Protein AF-A0A959RZY7-F1 (afdb_monomer_lite)

Structure (mmCIF, N/CA/C/O backbone):
data_AF-A0A959RZY7-F1
#
_entry.id   AF-A0A959RZY7-F1
#
loop_
_atom_site.group_PDB
_atom_site.id
_atom_site.type_symbol
_atom_site.label_atom_id
_atom_site.label_alt_id
_atom_site.label_comp_id
_atom_site.label_asym_id
_atom_site.label_entity_id
_atom_site.label_seq_id
_atom_site.pdbx_PDB_ins_code
_atom_site.Cartn_x
_atom_site.Cartn_y
_atom_site.Cartn_z
_atom_site.occupancy
_atom_site.B_iso_or_equiv
_atom_site.auth_seq_id
_atom_site.auth_comp_id
_atom_site.auth_asym_id
_atom_site.auth_atom_id
_atom_site.pdbx_PDB_model_num
ATOM 1 N N . MET A 1 1 ? 18.002 11.377 -29.781 1.00 54.84 1 MET A N 1
ATOM 2 C CA . MET A 1 1 ? 17.661 10.484 -28.654 1.00 54.84 1 MET A CA 1
ATOM 3 C C . MET A 1 1 ? 18.794 10.570 -27.654 1.00 54.84 1 MET A C 1
ATOM 5 O O . MET A 1 1 ? 19.937 10.467 -28.081 1.00 54.84 1 MET A O 1
ATOM 9 N N . ALA A 1 2 ? 18.500 10.881 -26.392 1.00 63.34 2 ALA A N 1
ATOM 10 C CA . ALA A 1 2 ? 19.527 11.028 -25.365 1.00 63.34 2 ALA A CA 1
ATOM 11 C C . ALA A 1 2 ? 20.123 9.654 -25.030 1.00 63.34 2 ALA A C 1
ATOM 13 O O . ALA A 1 2 ? 19.395 8.682 -24.855 1.00 63.34 2 ALA A O 1
ATOM 14 N N . GLU A 1 3 ? 21.446 9.561 -24.975 1.00 72.69 3 GLU A N 1
ATOM 15 C CA . GLU A 1 3 ? 22.128 8.324 -2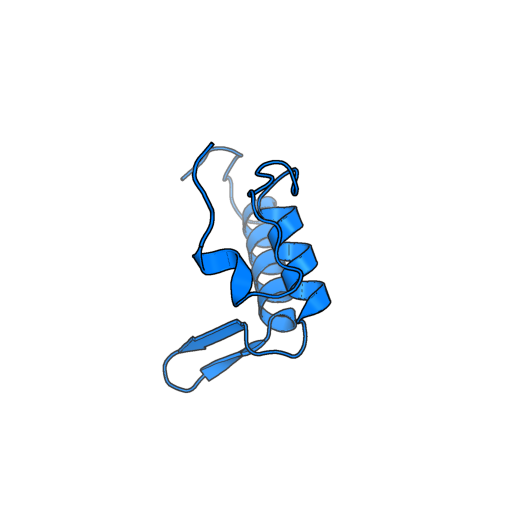4.616 1.00 72.69 3 GLU A CA 1
ATOM 16 C C . GLU A 1 3 ? 22.045 8.129 -23.092 1.00 72.69 3 GLU A C 1
ATOM 18 O O . GLU A 1 3 ? 22.560 8.935 -22.315 1.00 72.69 3 GLU A O 1
ATOM 23 N N . HIS A 1 4 ? 21.345 7.085 -22.639 1.00 74.62 4 HIS A N 1
ATOM 24 C CA . HIS A 1 4 ? 21.147 6.795 -21.215 1.00 74.62 4 HIS A CA 1
ATOM 25 C C . HIS A 1 4 ? 22.380 6.101 -20.612 1.00 74.62 4 HIS A C 1
ATOM 27 O O . HIS A 1 4 ? 22.345 4.909 -20.315 1.00 74.62 4 HIS A O 1
ATOM 33 N N . ILE A 1 5 ? 23.473 6.853 -20.424 1.00 81.38 5 ILE A N 1
ATOM 34 C CA . ILE A 1 5 ? 24.760 6.362 -19.879 1.00 81.38 5 ILE A CA 1
ATOM 35 C C . ILE A 1 5 ? 24.568 5.633 -18.536 1.00 81.38 5 ILE A C 1
ATOM 37 O O . ILE A 1 5 ? 25.221 4.628 -18.271 1.00 81.38 5 ILE A O 1
ATOM 41 N N . TRP A 1 6 ? 23.617 6.089 -17.715 1.00 82.75 6 TRP A N 1
ATOM 42 C CA . TRP A 1 6 ? 23.287 5.466 -16.432 1.00 82.75 6 TRP A CA 1
ATOM 43 C C . TRP A 1 6 ? 22.828 4.008 -16.577 1.00 82.75 6 TRP A C 1
ATOM 45 O O . TRP A 1 6 ? 23.166 3.190 -15.729 1.00 82.75 6 TRP A O 1
ATOM 55 N N . HIS A 1 7 ? 22.122 3.654 -17.657 1.00 84.69 7 HIS A N 1
ATOM 56 C CA . HIS A 1 7 ? 21.484 2.341 -17.834 1.00 84.69 7 HIS A CA 1
ATOM 57 C C . HIS A 1 7 ? 22.483 1.177 -17.815 1.00 84.69 7 HIS A C 1
ATOM 59 O O . HIS A 1 7 ? 22.159 0.092 -17.340 1.00 84.69 7 HIS A O 1
ATOM 65 N N . GLN A 1 8 ? 23.733 1.431 -18.218 1.00 84.25 8 GLN A N 1
ATOM 66 C CA . GLN A 1 8 ? 24.820 0.444 -18.210 1.00 84.25 8 GLN A CA 1
ATOM 67 C C . GLN A 1 8 ? 25.097 -0.149 -16.816 1.00 84.25 8 GLN A C 1
ATOM 69 O O . GLN A 1 8 ? 25.674 -1.229 -16.714 1.00 84.25 8 GLN A O 1
ATOM 74 N N . HIS A 1 9 ? 24.675 0.534 -15.746 1.00 85.94 9 HIS A N 1
ATOM 75 C CA . HIS A 1 9 ? 24.886 0.111 -14.361 1.00 85.94 9 HIS A CA 1
ATOM 76 C C . HIS A 1 9 ? 23.645 -0.499 -13.685 1.00 85.94 9 HIS A C 1
ATOM 78 O O . HIS A 1 9 ? 23.758 -0.950 -12.547 1.00 85.94 9 HIS A O 1
ATOM 84 N N . TYR A 1 10 ? 22.480 -0.532 -14.346 1.00 79.44 10 TYR A N 1
ATOM 85 C CA . TYR A 1 10 ? 21.188 -0.824 -13.699 1.00 79.44 10 TYR A CA 1
ATOM 86 C C . TYR A 1 10 ? 20.444 -2.063 -14.237 1.00 79.44 10 TYR A C 1
ATOM 88 O O . TYR A 1 10 ? 19.245 -2.206 -14.011 1.00 79.44 10 TYR A O 1
ATOM 96 N N . GLY A 1 11 ? 21.145 -3.006 -14.874 1.00 81.12 11 GLY A N 1
ATOM 97 C CA . GLY A 1 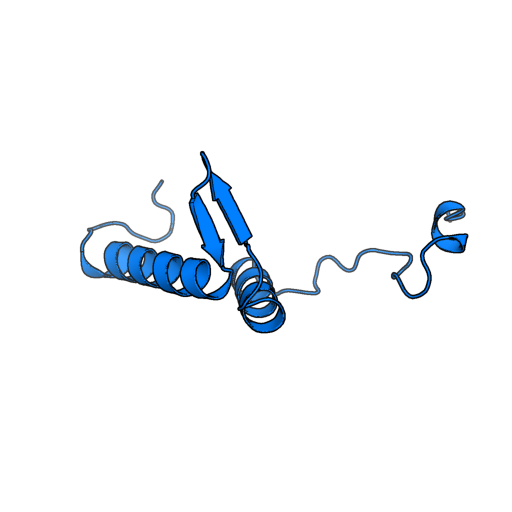11 ? 20.591 -4.318 -15.240 1.00 81.12 11 GLY A CA 1
ATOM 98 C C . GLY A 1 11 ? 19.314 -4.233 -16.088 1.00 81.12 11 GLY A C 1
ATOM 99 O O . GLY A 1 11 ? 19.276 -3.515 -17.085 1.00 81.12 11 GLY A O 1
ATOM 100 N N . ASP A 1 12 ? 18.269 -4.955 -15.672 1.00 83.38 12 ASP A N 1
ATOM 101 C CA . ASP A 1 12 ? 17.008 -5.120 -16.416 1.00 83.38 12 ASP A CA 1
ATOM 102 C C . ASP A 1 12 ? 16.005 -3.964 -16.235 1.00 83.38 12 ASP A C 1
ATOM 104 O O . ASP A 1 12 ? 14.837 -4.082 -16.610 1.00 83.38 12 ASP A O 1
ATOM 108 N N . ILE A 1 13 ? 16.420 -2.835 -15.651 1.00 84.88 13 ILE A N 1
ATOM 109 C CA . ILE A 1 13 ? 15.531 -1.677 -15.492 1.00 84.88 13 ILE A CA 1
ATOM 110 C C . ILE A 1 13 ? 15.202 -1.089 -16.878 1.00 84.88 13 ILE A C 1
ATOM 112 O O . ILE A 1 13 ? 16.121 -0.862 -17.664 1.00 84.88 13 ILE A O 1
ATOM 116 N N . PRO A 1 14 ? 13.928 -0.809 -17.212 1.00 86.81 14 PRO A N 1
ATOM 117 C CA . PRO A 1 14 ? 13.571 -0.153 -18.468 1.00 86.81 14 PRO A CA 1
ATOM 118 C C . PRO A 1 14 ? 14.275 1.201 -18.652 1.00 86.81 14 PRO A C 1
ATOM 120 O O . PRO A 1 14 ? 14.436 1.971 -17.707 1.00 86.81 14 PRO A O 1
ATOM 123 N N . LYS A 1 15 ? 14.695 1.504 -19.887 1.00 87.06 15 LYS A N 1
ATOM 124 C CA . LYS A 1 15 ? 15.356 2.781 -20.230 1.00 87.06 15 LYS A CA 1
ATOM 125 C C . LYS A 1 15 ? 14.404 3.973 -20.198 1.00 87.06 15 LYS A C 1
ATOM 127 O O . LYS A 1 15 ? 14.840 5.091 -19.941 1.00 87.06 15 LYS A O 1
ATOM 132 N N . GLU A 1 16 ? 13.130 3.717 -20.466 1.00 86.62 16 GLU A N 1
ATOM 133 C CA . GLU A 1 16 ? 12.065 4.709 -20.473 1.00 86.62 16 GLU A CA 1
ATOM 134 C C . GLU A 1 16 ? 10.980 4.304 -19.478 1.00 86.62 16 GLU A C 1
ATOM 136 O O . GLU A 1 16 ? 10.759 3.118 -19.225 1.00 86.62 16 GLU A O 1
ATOM 141 N N . ILE A 1 17 ? 10.339 5.311 -18.890 1.00 84.94 17 ILE A N 1
ATOM 142 C CA . ILE A 1 17 ? 9.207 5.123 -17.990 1.00 84.94 17 ILE A CA 1
ATOM 143 C C . ILE A 1 17 ? 7.963 4.955 -18.853 1.00 84.94 17 ILE A C 1
ATOM 145 O O . ILE A 1 17 ? 7.696 5.798 -19.707 1.00 84.94 17 ILE A O 1
ATOM 149 N N . ASP A 1 18 ? 7.193 3.909 -18.581 1.00 88.69 18 ASP A N 1
ATOM 150 C CA . ASP A 1 18 ? 5.809 3.818 -19.024 1.00 88.69 18 ASP A CA 1
ATOM 151 C C . ASP A 1 18 ? 4.918 4.432 -17.923 1.00 88.69 18 ASP A C 1
ATOM 153 O O . ASP A 1 18 ? 4.854 3.892 -16.814 1.00 88.69 18 ASP A O 1
ATOM 157 N N . PRO A 1 19 ? 4.313 5.613 -18.153 1.00 85.94 19 PRO A N 1
ATOM 158 C CA . PRO A 1 19 ? 3.463 6.261 -17.159 1.00 85.94 19 PRO A CA 1
ATOM 159 C C . PRO A 1 19 ? 2.098 5.576 -17.009 1.00 85.94 19 PRO A C 1
ATOM 161 O O . PRO A 1 19 ? 1.426 5.819 -16.007 1.00 85.94 19 PRO A O 1
ATOM 164 N N . ASP A 1 20 ? 1.714 4.716 -17.956 1.00 91.25 20 ASP A N 1
ATOM 165 C CA . ASP A 1 20 ? 0.384 4.109 -18.050 1.00 91.25 20 ASP A CA 1
ATOM 166 C C . ASP A 1 20 ? 0.357 2.669 -17.498 1.00 91.25 20 ASP A C 1
ATOM 168 O O . ASP A 1 20 ? -0.613 1.939 -17.685 1.00 91.25 20 ASP A O 1
ATOM 172 N N . ILE A 1 21 ? 1.405 2.253 -16.769 1.00 91.88 21 ILE A N 1
ATOM 173 C CA . ILE A 1 21 ? 1.499 0.921 -16.135 1.00 91.88 21 ILE A CA 1
ATOM 174 C C . ILE A 1 21 ? 0.326 0.657 -15.175 1.00 91.88 21 ILE A C 1
ATOM 176 O O . ILE A 1 21 ? -0.093 -0.489 -15.009 1.00 91.88 21 ILE A O 1
ATOM 180 N N . TYR A 1 22 ? -0.189 1.702 -14.523 1.00 93.81 22 TYR A N 1
ATOM 181 C CA . TYR A 1 22 ? -1.283 1.601 -13.562 1.00 93.81 22 TYR A CA 1
ATOM 182 C C . TYR A 1 22 ? -2.430 2.531 -13.947 1.00 93.81 22 TYR A C 1
ATOM 184 O O . TYR A 1 22 ? -2.222 3.724 -14.159 1.00 93.81 22 TYR A O 1
ATOM 192 N N . ASP A 1 23 ? -3.656 2.013 -13.901 1.00 93.50 23 ASP A N 1
ATOM 193 C CA . ASP A 1 23 ? -4.874 2.773 -14.194 1.00 93.50 23 ASP A CA 1
ATOM 194 C C . ASP A 1 23 ? -5.139 3.865 -13.145 1.00 93.50 23 ASP A C 1
ATOM 196 O O . ASP A 1 23 ? -5.835 4.850 -13.399 1.00 93.50 23 ASP A O 1
ATOM 200 N N . ASN A 1 24 ? -4.642 3.672 -11.918 1.00 94.12 24 ASN A N 1
ATOM 201 C CA . ASN A 1 24 ? -4.769 4.620 -10.818 1.00 94.12 24 ASN A CA 1
ATOM 202 C C . ASN A 1 24 ? -3.776 4.320 -9.682 1.00 94.12 24 ASN A C 1
ATOM 204 O O . ASN A 1 24 ? -3.181 3.246 -9.589 1.00 94.12 24 ASN A O 1
ATOM 208 N N . ILE A 1 25 ? -3.648 5.275 -8.757 1.00 93.00 25 ILE A N 1
ATOM 209 C CA . ILE A 1 25 ? -2.760 5.172 -7.588 1.00 93.00 25 ILE A CA 1
ATOM 210 C C . ILE A 1 25 ? -3.137 3.989 -6.678 1.00 93.00 25 ILE A C 1
ATOM 212 O O . ILE A 1 25 ? -2.253 3.399 -6.059 1.00 93.00 25 ILE A O 1
ATOM 216 N N . VAL A 1 26 ? -4.422 3.617 -6.598 1.00 95.69 26 VAL A N 1
ATOM 217 C CA . VAL A 1 26 ? -4.879 2.504 -5.746 1.00 95.69 26 VAL A CA 1
ATOM 218 C C . VAL A 1 26 ? -4.346 1.170 -6.267 1.00 95.69 26 VAL A C 1
ATOM 220 O O . VAL A 1 26 ? -3.896 0.353 -5.471 1.00 95.69 26 VAL A O 1
ATOM 223 N N . GLN A 1 27 ? -4.289 0.976 -7.586 1.00 96.50 27 GLN A N 1
ATOM 224 C CA . GLN A 1 27 ? -3.718 -0.233 -8.182 1.00 96.50 27 GLN A CA 1
ATOM 225 C C . GLN A 1 27 ? -2.223 -0.384 -7.856 1.00 96.50 27 GLN A C 1
ATOM 227 O O . GLN A 1 27 ? -1.801 -1.440 -7.388 1.00 96.50 27 GLN A O 1
ATOM 232 N N . ALA A 1 28 ? -1.433 0.681 -8.034 1.00 95.12 28 ALA A N 1
ATOM 233 C CA . ALA A 1 28 ? -0.009 0.677 -7.683 1.00 95.12 28 ALA A CA 1
ATOM 234 C C . ALA A 1 28 ? 0.217 0.411 -6.183 1.00 95.12 28 ALA A C 1
ATOM 236 O O . ALA A 1 28 ? 1.155 -0.288 -5.782 1.00 95.12 28 ALA A O 1
ATOM 237 N N . PHE A 1 29 ? -0.663 0.966 -5.345 1.00 97.06 29 PHE A N 1
ATOM 238 C CA . PHE A 1 29 ? -0.676 0.739 -3.906 1.00 97.06 29 PHE A CA 1
ATOM 239 C C . PHE A 1 29 ? -0.965 -0.727 -3.557 1.00 97.06 29 PHE A C 1
ATOM 241 O O . PHE A 1 29 ? -0.229 -1.316 -2.761 1.00 97.06 29 PHE A O 1
ATOM 248 N N . ASP A 1 30 ? -1.992 -1.323 -4.163 1.00 97.62 30 ASP A N 1
ATOM 249 C CA . ASP A 1 30 ? -2.398 -2.698 -3.883 1.00 97.62 30 ASP A CA 1
ATOM 250 C C . ASP A 1 30 ? -1.335 -3.708 -4.305 1.00 97.62 30 ASP A C 1
ATOM 252 O O . ASP A 1 30 ? -0.987 -4.574 -3.497 1.00 97.62 30 ASP A O 1
ATOM 256 N N . GLU A 1 31 ? -0.748 -3.547 -5.495 1.00 97.44 31 GLU A N 1
ATOM 257 C CA . GLU A 1 31 ? 0.346 -4.407 -5.959 1.00 97.44 31 GLU A CA 1
ATOM 258 C C . GLU A 1 31 ? 1.560 -4.317 -5.025 1.00 97.44 31 GLU A C 1
ATOM 260 O O . GLU A 1 31 ? 2.130 -5.337 -4.627 1.00 97.44 31 GLU A O 1
ATOM 265 N N . SER A 1 32 ? 1.940 -3.100 -4.623 1.00 96.88 32 SER A N 1
ATOM 266 C CA . SER A 1 32 ? 3.063 -2.889 -3.704 1.00 96.88 32 SER A CA 1
ATOM 267 C C . SER A 1 32 ? 2.823 -3.572 -2.358 1.00 96.88 32 SER A C 1
ATOM 269 O O . SER A 1 32 ? 3.725 -4.219 -1.817 1.00 96.88 32 SER A O 1
ATOM 271 N N . CYS A 1 33 ? 1.605 -3.457 -1.826 1.00 98.06 33 CYS A N 1
ATOM 272 C CA . CYS A 1 33 ? 1.244 -4.079 -0.560 1.00 98.06 33 CYS A CA 1
ATOM 273 C C . CYS A 1 33 ? 1.223 -5.609 -0.641 1.00 98.06 33 CYS A C 1
ATOM 275 O O . CYS A 1 33 ? 1.670 -6.263 0.300 1.00 98.06 33 CYS A O 1
ATOM 277 N N . ASP A 1 34 ? 0.747 -6.177 -1.748 1.00 97.50 34 ASP A N 1
ATOM 278 C CA . ASP A 1 34 ? 0.693 -7.630 -1.933 1.00 97.50 34 ASP A CA 1
ATOM 279 C C . ASP A 1 34 ? 2.098 -8.216 -2.138 1.00 97.50 34 ASP A C 1
ATOM 281 O O . ASP A 1 34 ? 2.444 -9.245 -1.554 1.00 97.50 34 ASP A O 1
ATOM 285 N N . LYS A 1 35 ? 2.954 -7.521 -2.895 1.00 98.06 35 LYS A N 1
ATOM 286 C CA . LYS A 1 35 ? 4.332 -7.950 -3.175 1.00 98.06 35 LYS A CA 1
ATOM 287 C C . LYS A 1 35 ? 5.252 -7.876 -1.956 1.00 98.06 35 LYS A C 1
ATOM 289 O O . LYS A 1 35 ? 6.170 -8.689 -1.827 1.00 98.06 35 LYS A O 1
ATOM 294 N N . TYR A 1 36 ? 5.046 -6.898 -1.076 1.00 98.31 36 TYR A N 1
ATOM 295 C CA . TYR A 1 36 ? 5.947 -6.614 0.045 1.00 98.31 36 TYR A CA 1
ATOM 296 C C . TYR A 1 36 ? 5.272 -6.713 1.413 1.00 98.31 36 TYR A C 1
ATOM 298 O O . TYR A 1 36 ? 5.779 -6.132 2.368 1.00 98.31 36 TYR A O 1
ATOM 306 N N . GLY A 1 37 ? 4.170 -7.460 1.523 1.00 98.31 37 GLY A N 1
ATOM 307 C CA . GLY A 1 37 ? 3.285 -7.477 2.693 1.00 98.31 37 GLY A CA 1
ATOM 308 C C . GLY A 1 37 ? 3.983 -7.572 4.052 1.00 98.31 37 GLY A C 1
ATOM 309 O O . GLY A 1 37 ? 3.636 -6.812 4.953 1.00 98.31 37 GLY A O 1
ATOM 310 N N . ASP A 1 38 ? 4.989 -8.440 4.182 1.00 98.19 38 ASP A N 1
ATOM 311 C CA . ASP A 1 38 ? 5.713 -8.669 5.443 1.00 98.19 38 ASP A CA 1
A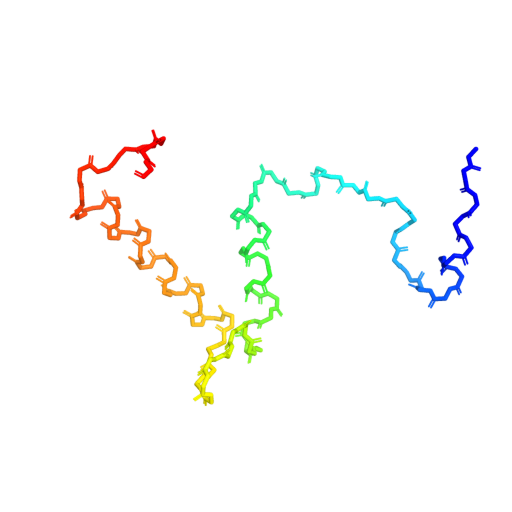TOM 312 C C . ASP A 1 38 ? 6.862 -7.671 5.700 1.00 98.19 38 ASP A C 1
ATOM 314 O O . ASP A 1 38 ? 7.485 -7.691 6.763 1.00 98.19 38 ASP A O 1
ATOM 318 N N . LYS A 1 39 ? 7.176 -6.787 4.745 1.00 98.44 39 LYS A N 1
ATOM 319 C CA . LYS A 1 39 ? 8.201 -5.745 4.907 1.00 98.44 39 LYS A CA 1
ATOM 320 C C . LYS A 1 39 ? 7.628 -4.526 5.624 1.00 98.44 39 LYS A C 1
ATOM 322 O O . LYS A 1 39 ? 6.446 -4.216 5.496 1.00 98.44 39 LYS A O 1
ATOM 327 N N . VAL A 1 40 ? 8.490 -3.797 6.331 1.00 98.25 40 VAL A N 1
ATOM 328 C CA . VAL A 1 40 ? 8.153 -2.496 6.927 1.00 98.25 40 VAL A CA 1
ATOM 329 C C . VAL A 1 40 ? 7.863 -1.482 5.817 1.00 98.25 40 VAL A C 1
ATOM 331 O O . VAL A 1 40 ? 8.684 -1.302 4.919 1.00 98.25 40 VAL A O 1
ATOM 334 N N . ALA A 1 41 ? 6.699 -0.834 5.887 1.00 97.69 41 ALA A N 1
ATOM 335 C CA . ALA A 1 41 ? 6.281 0.235 4.979 1.00 97.69 41 ALA A CA 1
ATOM 336 C C . ALA A 1 41 ? 6.593 1.621 5.556 1.00 97.69 41 ALA A C 1
ATOM 338 O O . ALA A 1 41 ? 7.117 2.483 4.856 1.00 97.69 41 ALA A O 1
ATOM 339 N N . PHE A 1 42 ? 6.294 1.820 6.843 1.00 97.69 42 PHE A N 1
ATOM 340 C CA . PHE A 1 42 ? 6.562 3.064 7.561 1.00 97.69 42 PHE A CA 1
ATOM 341 C C . PHE A 1 42 ? 7.142 2.774 8.935 1.00 97.69 42 PHE A C 1
ATOM 343 O O . PHE A 1 42 ? 6.782 1.787 9.575 1.00 97.69 42 PHE A O 1
ATOM 350 N N . GLU A 1 43 ? 7.977 3.691 9.409 1.00 97.69 43 GLU A N 1
ATOM 351 C CA . GLU A 1 43 ? 8.478 3.715 10.775 1.00 97.69 43 GLU A CA 1
ATOM 352 C C . GLU A 1 43 ? 8.418 5.145 11.315 1.00 97.69 43 GLU A C 1
ATOM 354 O O . GLU A 1 43 ? 8.772 6.104 10.625 1.00 97.69 43 GLU A O 1
ATOM 359 N N . ASN A 1 44 ? 7.954 5.301 12.552 1.00 97.19 44 ASN A N 1
ATOM 360 C CA . ASN A 1 44 ? 7.961 6.571 13.261 1.00 97.19 44 ASN A CA 1
ATOM 361 C C . ASN A 1 44 ? 8.298 6.342 14.736 1.00 97.19 44 ASN A C 1
ATOM 363 O O . ASN A 1 44 ? 7.643 5.548 15.404 1.00 97.19 44 ASN A O 1
ATOM 367 N N . MET A 1 45 ? 9.323 7.036 15.241 1.00 96.31 45 MET A N 1
ATOM 368 C CA . MET A 1 45 ? 9.745 6.983 16.651 1.00 96.31 45 MET A CA 1
ATOM 369 C C . MET A 1 45 ? 9.894 5.549 17.207 1.00 96.31 45 MET A C 1
ATOM 371 O O . MET A 1 45 ? 9.473 5.260 18.324 1.00 96.31 45 MET A O 1
ATOM 375 N N . GLY A 1 46 ? 10.484 4.640 16.423 1.00 95.56 46 GLY A N 1
ATOM 376 C CA . GLY A 1 46 ? 10.706 3.245 16.823 1.00 95.56 46 GLY A CA 1
ATOM 377 C C . GLY A 1 46 ? 9.477 2.337 16.712 1.00 95.56 46 GLY A C 1
ATOM 378 O O . GLY A 1 46 ? 9.548 1.168 17.087 1.00 95.56 46 GLY A O 1
ATOM 379 N N . VAL A 1 47 ? 8.359 2.841 16.187 1.00 96.44 47 VAL A N 1
ATOM 380 C CA . VAL A 1 47 ? 7.179 2.040 15.853 1.00 96.44 47 VAL A CA 1
ATOM 381 C C . VAL A 1 47 ? 7.118 1.858 14.344 1.00 96.44 47 VAL A C 1
ATOM 383 O O . VAL A 1 47 ? 6.968 2.827 13.601 1.00 96.44 47 VAL A O 1
ATOM 386 N N . ALA A 1 48 ? 7.206 0.609 13.900 1.00 97.94 48 ALA A N 1
ATOM 387 C CA . ALA A 1 48 ? 7.089 0.228 12.501 1.00 97.94 48 ALA A CA 1
ATOM 388 C C . ALA A 1 48 ? 5.715 -0.383 12.207 1.00 97.94 48 ALA A C 1
ATOM 390 O O . ALA A 1 48 ? 5.116 -1.032 13.066 1.00 97.94 48 ALA A O 1
ATOM 391 N N . ILE A 1 49 ? 5.236 -0.198 10.979 1.00 98.31 49 ILE A N 1
ATOM 392 C CA . ILE A 1 49 ? 4.105 -0.945 10.426 1.00 98.31 49 ILE A CA 1
ATOM 393 C C . ILE A 1 49 ? 4.505 -1.579 9.101 1.00 98.31 49 ILE A C 1
ATOM 395 O O . ILE A 1 49 ? 5.224 -0.985 8.292 1.00 98.31 49 ILE A O 1
ATOM 399 N N . THR A 1 50 ? 4.028 -2.793 8.880 1.00 98.69 50 THR A N 1
ATOM 400 C CA . THR A 1 50 ? 4.234 -3.538 7.638 1.00 98.69 50 THR A CA 1
ATOM 401 C C . THR A 1 50 ? 3.309 -3.058 6.520 1.00 98.69 50 THR A C 1
ATOM 403 O O . THR A 1 50 ? 2.284 -2.421 6.777 1.00 98.69 50 THR A O 1
ATOM 406 N N . PHE A 1 51 ? 3.629 -3.391 5.268 1.00 98.62 51 PHE A N 1
A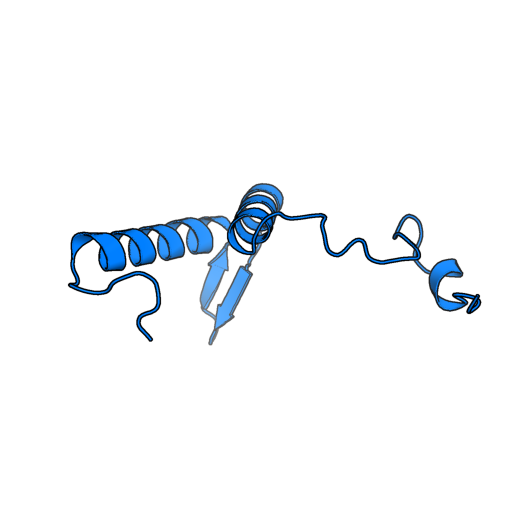TOM 407 C CA . PHE A 1 51 ? 2.740 -3.134 4.126 1.00 98.62 51 PHE A CA 1
ATOM 408 C C . PHE A 1 51 ? 1.360 -3.777 4.310 1.00 98.62 51 PHE A C 1
ATOM 410 O O . PHE A 1 51 ? 0.341 -3.159 4.000 1.00 98.62 51 PHE A O 1
ATOM 417 N N . LYS A 1 52 ? 1.304 -4.984 4.883 1.00 98.62 52 LYS A N 1
ATOM 418 C CA . LYS A 1 52 ? 0.045 -5.674 5.187 1.00 98.62 52 LYS A CA 1
ATOM 419 C C . LYS A 1 52 ? -0.806 -4.910 6.204 1.00 98.62 52 LYS A C 1
ATOM 421 O O . LYS A 1 52 ? -2.011 -4.745 6.007 1.00 98.62 52 LYS A O 1
ATOM 426 N N . GLU A 1 53 ? -0.195 -4.428 7.283 1.00 98.50 53 GLU A N 1
ATOM 427 C CA . GLU A 1 53 ? -0.895 -3.622 8.290 1.00 98.50 53 GLU A CA 1
ATOM 428 C C . GLU A 1 53 ? -1.321 -2.266 7.731 1.00 98.50 53 GLU A C 1
ATOM 430 O O . GLU A 1 53 ? -2.421 -1.798 8.029 1.00 98.50 53 GLU A O 1
ATOM 435 N N . PHE A 1 54 ? -0.476 -1.653 6.901 1.00 98.25 54 PHE A N 1
ATOM 436 C CA . PHE A 1 54 ? -0.797 -0.406 6.226 1.00 98.25 54 PHE A CA 1
ATOM 437 C C . PHE A 1 54 ? -2.019 -0.565 5.312 1.00 98.25 54 PHE A C 1
ATOM 439 O O . PHE A 1 54 ? -2.969 0.202 5.461 1.00 98.25 54 PHE A O 1
ATOM 446 N N . LYS A 1 55 ? -2.066 -1.604 4.464 1.00 98.44 55 LYS A N 1
ATOM 447 C CA . LYS A 1 55 ? -3.230 -1.923 3.615 1.00 98.44 55 LYS A CA 1
ATOM 448 C C . LYS A 1 55 ? -4.516 -2.066 4.420 1.00 98.44 55 LYS A C 1
ATOM 450 O O . LYS A 1 55 ? -5.511 -1.407 4.119 1.00 98.44 55 LYS A O 1
ATOM 455 N N . ALA A 1 56 ? -4.478 -2.861 5.488 1.00 98.44 56 ALA A N 1
ATOM 456 C CA . ALA A 1 56 ? -5.640 -3.064 6.349 1.00 98.44 56 ALA A CA 1
ATOM 457 C C . ALA A 1 56 ? -6.134 -1.750 6.984 1.00 98.44 56 ALA A C 1
ATOM 459 O O . ALA A 1 56 ? -7.330 -1.459 6.965 1.00 98.44 56 ALA A O 1
ATOM 460 N N . ARG A 1 57 ? -5.223 -0.925 7.518 1.00 98.38 57 ARG A N 1
ATOM 461 C CA . ARG A 1 57 ? -5.578 0.362 8.143 1.00 98.38 57 ARG A CA 1
ATOM 462 C C . ARG A 1 57 ? -6.120 1.369 7.129 1.00 98.38 57 ARG A C 1
ATOM 464 O O . ARG A 1 57 ? -7.120 2.019 7.422 1.00 98.38 57 ARG A O 1
ATOM 471 N N . SER A 1 58 ? -5.511 1.461 5.948 1.00 98.00 58 SER A N 1
ATOM 472 C CA . SER A 1 58 ? -5.965 2.342 4.867 1.00 98.00 58 SER A CA 1
ATOM 473 C C . SER A 1 58 ? -7.375 1.990 4.399 1.00 98.00 58 SER A C 1
ATOM 475 O O . SER A 1 58 ? -8.212 2.882 4.280 1.00 98.00 58 SER A O 1
ATOM 477 N N . TYR A 1 59 ? -7.688 0.703 4.214 1.00 97.75 59 TYR A N 1
ATOM 478 C CA . TYR A 1 59 ? -9.045 0.297 3.842 1.00 97.75 59 TYR A CA 1
ATOM 479 C C . TYR A 1 59 ? -10.063 0.499 4.958 1.00 97.75 59 TYR A C 1
ATOM 481 O O . TYR A 1 59 ? -11.176 0.936 4.677 1.00 97.75 59 TYR A O 1
ATOM 489 N N . ASN A 1 60 ? -9.696 0.251 6.217 1.00 98.44 60 ASN A N 1
ATOM 490 C CA . ASN A 1 60 ? -10.580 0.558 7.341 1.00 98.44 60 ASN A CA 1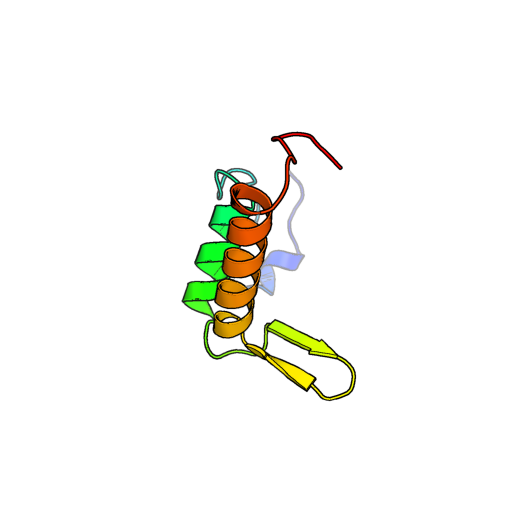
ATOM 491 C C . ASN A 1 60 ? -10.907 2.057 7.395 1.00 98.44 60 ASN A C 1
ATOM 493 O O . ASN A 1 60 ? -12.060 2.431 7.603 1.00 98.44 60 ASN A O 1
ATOM 497 N N . PHE A 1 61 ? -9.910 2.916 7.164 1.00 97.44 61 PHE A N 1
ATOM 498 C CA . PHE A 1 61 ? -10.112 4.360 7.095 1.00 97.44 61 PHE A CA 1
ATOM 499 C C . PHE A 1 61 ? -10.993 4.765 5.905 1.00 97.44 61 PHE A C 1
ATOM 501 O O . PHE A 1 61 ? -11.943 5.524 6.083 1.00 97.44 61 PHE A O 1
ATOM 508 N N . ALA A 1 62 ? -10.746 4.209 4.715 1.00 95.81 62 ALA A N 1
ATOM 509 C CA . ALA A 1 62 ? -11.580 4.447 3.537 1.00 95.81 62 ALA A CA 1
ATOM 510 C C . ALA A 1 62 ? -13.039 4.008 3.759 1.00 95.81 62 ALA A C 1
ATOM 512 O O . ALA A 1 62 ? -13.963 4.747 3.422 1.00 95.81 62 ALA A O 1
ATOM 513 N N . ALA A 1 63 ? -13.257 2.844 4.378 1.00 97.44 63 ALA A N 1
ATOM 514 C CA . ALA A 1 63 ? -14.588 2.363 4.735 1.00 97.44 63 ALA A CA 1
ATOM 515 C C . ALA A 1 63 ? -15.272 3.294 5.745 1.00 97.44 63 ALA A C 1
ATOM 517 O O . ALA A 1 63 ? -16.459 3.583 5.599 1.00 97.44 63 ALA A O 1
ATOM 518 N N . TRP A 1 64 ? -14.538 3.803 6.737 1.00 97.69 64 TRP A N 1
ATOM 519 C CA . TRP A 1 64 ? -15.070 4.785 7.681 1.00 97.69 64 TRP A CA 1
ATOM 520 C C . TRP A 1 64 ? -15.476 6.089 6.982 1.00 97.69 64 TRP A C 1
ATOM 522 O O . TRP A 1 64 ? -16.589 6.556 7.204 1.00 97.69 64 TRP A O 1
ATOM 532 N N . ILE A 1 65 ? -14.652 6.629 6.075 1.00 96.69 65 ILE A N 1
ATOM 533 C CA . ILE A 1 65 ? -15.025 7.811 5.276 1.00 96.69 65 ILE A CA 1
ATOM 534 C C . ILE A 1 65 ? -16.341 7.550 4.534 1.00 96.69 65 ILE A C 1
ATOM 536 O O . ILE A 1 65 ? -17.278 8.335 4.644 1.00 96.69 65 ILE A O 1
ATOM 540 N N . GLN A 1 66 ? -16.438 6.424 3.829 1.00 95.50 66 GLN A N 1
ATOM 541 C CA . GLN A 1 66 ? -17.590 6.121 2.975 1.00 95.50 66 GLN A CA 1
ATOM 542 C C . GLN A 1 66 ? -18.888 5.858 3.748 1.00 95.50 66 GLN A C 1
ATOM 544 O O . GLN A 1 66 ? -19.966 6.088 3.209 1.00 95.50 66 GLN A O 1
ATOM 549 N N . ASN A 1 67 ? -18.805 5.344 4.979 1.00 97.00 67 ASN A N 1
ATOM 550 C CA . ASN A 1 67 ? -19.979 4.849 5.709 1.00 97.00 67 ASN A CA 1
ATOM 551 C C . ASN A 1 67 ? -20.295 5.627 6.990 1.00 97.00 67 ASN A C 1
ATOM 553 O O . ASN A 1 67 ? -21.352 5.425 7.583 1.00 97.00 67 ASN A O 1
ATOM 557 N N . SER A 1 68 ? -19.374 6.453 7.479 1.00 97.38 68 SER A N 1
ATOM 558 C CA . SER A 1 68 ? -19.480 7.127 8.781 1.00 97.38 68 SER A CA 1
ATOM 559 C C . SER A 1 68 ? -19.272 8.637 8.698 1.00 97.38 68 SER A C 1
ATOM 561 O O . SER A 1 68 ? -19.199 9.298 9.732 1.00 97.38 68 SER A O 1
ATOM 563 N N . THR A 1 69 ? -19.205 9.183 7.486 1.00 96.31 69 THR A N 1
ATOM 564 C CA . THR A 1 69 ? -19.171 10.624 7.222 1.00 96.31 69 THR A CA 1
ATOM 565 C C . THR A 1 69 ? -20.175 10.971 6.123 1.00 96.31 69 THR A C 1
ATOM 567 O O . THR A 1 69 ? -20.744 10.083 5.489 1.00 96.31 69 THR A O 1
ATOM 570 N N . ASP A 1 70 ? -20.407 12.259 5.899 1.00 96.62 70 ASP A N 1
ATOM 571 C CA . ASP A 1 70 ? -21.200 12.797 4.791 1.00 96.62 70 ASP A CA 1
ATOM 572 C C . ASP A 1 70 ? -20.341 13.232 3.587 1.00 96.62 70 ASP A C 1
ATOM 574 O O . ASP A 1 70 ? -20.868 13.825 2.640 1.00 96.62 70 ASP A O 1
ATOM 578 N N . LEU A 1 71 ? -19.040 12.905 3.604 1.00 96.75 71 LEU A N 1
ATOM 579 C CA . LEU A 1 71 ? -18.085 13.239 2.549 1.00 96.75 71 LEU A CA 1
ATOM 580 C C . LEU A 1 71 ? -18.429 12.547 1.227 1.00 96.75 71 LEU A C 1
ATOM 582 O O . LEU A 1 71 ? -18.807 11.373 1.170 1.00 96.75 71 LEU A O 1
ATOM 586 N N . LYS A 1 72 ? -18.234 13.284 0.138 1.00 94.62 72 LYS A N 1
ATOM 587 C CA . LYS A 1 72 ? -18.476 12.860 -1.240 1.00 94.62 72 LYS A CA 1
ATOM 588 C C . LYS A 1 72 ? -17.181 12.867 -2.051 1.00 94.62 72 LYS A C 1
ATOM 590 O O 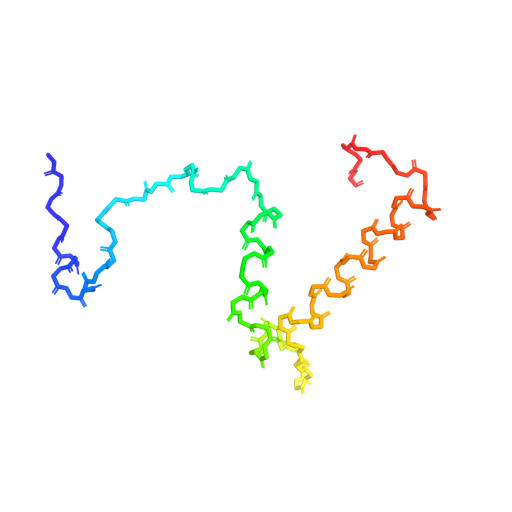. LYS A 1 72 ? -16.217 13.549 -1.700 1.00 94.62 72 LYS A O 1
ATOM 595 N N . PRO A 1 73 ? -17.140 12.132 -3.178 1.00 92.44 73 PRO A N 1
ATOM 596 C CA . PRO A 1 73 ? -16.020 12.220 -4.106 1.00 92.44 73 PRO A CA 1
ATOM 597 C C . PRO A 1 73 ? -15.745 13.675 -4.514 1.00 92.44 73 PRO A C 1
ATOM 599 O O . PRO A 1 73 ? -16.624 14.344 -5.054 1.00 92.44 73 PRO A O 1
ATOM 602 N N . GLY A 1 74 ? -14.519 14.142 -4.269 1.00 93.69 74 GLY A N 1
ATOM 603 C CA . GLY A 1 74 ? -14.078 15.511 -4.562 1.00 93.69 74 GLY A CA 1
ATOM 604 C C . GLY A 1 74 ? -13.961 16.432 -3.343 1.00 93.69 74 GLY A C 1
ATOM 605 O O . GLY A 1 74 ? -13.323 17.481 -3.462 1.00 93.69 74 GLY A O 1
ATOM 606 N N . ASP A 1 75 ? -14.507 16.036 -2.192 1.00 93.12 75 ASP A N 1
ATOM 607 C CA . ASP A 1 75 ? -14.362 16.780 -0.938 1.00 93.12 75 ASP A CA 1
ATOM 608 C C . ASP A 1 75 ? -12.912 16.703 -0.411 1.00 93.12 75 ASP A C 1
ATOM 610 O O . ASP A 1 75 ? -12.194 15.734 -0.681 1.00 93.12 75 ASP A O 1
ATOM 614 N N . LYS A 1 76 ? -12.457 17.756 0.287 1.00 79.75 76 LYS A N 1
ATOM 615 C CA . LYS A 1 76 ? -11.071 17.944 0.759 1.00 79.75 76 LYS A CA 1
ATOM 616 C C . LYS A 1 76 ? -11.013 18.258 2.245 1.00 79.75 76 LYS A C 1
ATOM 618 O O . LYS A 1 76 ? -11.849 19.077 2.684 1.00 79.75 76 LYS A O 1
#

pLDDT: mean 92.47, std 8.41, range [54.84, 98.69]

Sequence (76 aa):
MAEHIWHQHYGDIPKEIDPDIYDNIVQAFDESCDKYGDKVAFENMGVAITFKEFKARSYNFAAWIQNSTDLKPGDK

Foldseek 3Di:
DDDPPVVVPPPPDDPDDDPVPDPDPVRVLVVVCVVFVQDFPDDDPRDTDGSVRVVVVVVVVVVCCVPVDPDDPPDD

Secondary structure (DSSP, 8-state):
----GGGGGSTT--SS--TTS-SSHHHHHHHHHHHTTTSEEEEETTEEEEHHHHHHHHHHHHHHHHHHS---TT--

Radius of gyration: 18.01 Å; chains: 1; bounding box: 46×27×46 Å